Protein AF-A0A7G2EVL3-F1 (afdb_monomer_lite)

Sequence (76 aa):
MHVYTMGLFTYAQTVLKLIDPDKVYFGDRVITSKESPSKKTLELVVADKQSVVIVDDTSDVWPHDKSNLLQITKYE

pLDDT: mean 96.38, std 2.14, range [87.94, 98.44]

Structure (mmCIF, N/CA/C/O backbone):
data_AF-A0A7G2EVL3-F1
#
_entry.id   AF-A0A7G2EVL3-F1
#
loop_
_atom_site.group_PDB
_atom_site.id
_atom_site.type_symbol
_atom_site.label_atom_id
_atom_site.label_alt_id
_atom_site.label_comp_id
_atom_site.label_asym_id
_atom_site.label_entity_id
_atom_site.label_seq_id
_atom_site.pdbx_PDB_ins_code
_atom_site.Cartn_x
_atom_site.Cartn_y
_atom_site.Cartn_z
_atom_site.occupancy
_atom_site.B_iso_or_equiv
_atom_site.auth_seq_id
_atom_site.auth_comp_id
_atom_site.auth_asym_id
_atom_site.auth_atom_id
_atom_site.pdbx_PDB_model_num
ATOM 1 N N . MET A 1 1 ? -8.048 -0.497 -8.556 1.00 94.69 1 MET A N 1
ATOM 2 C CA . MET A 1 1 ? -7.272 -0.820 -7.333 1.00 94.69 1 MET A CA 1
ATOM 3 C C . MET A 1 1 ? -6.115 0.161 -7.163 1.00 94.69 1 MET A C 1
ATOM 5 O O . MET A 1 1 ? -5.751 0.808 -8.142 1.00 94.69 1 MET A O 1
ATOM 9 N N . HIS A 1 2 ? -5.572 0.274 -5.945 1.00 96.88 2 HIS A N 1
ATOM 10 C CA . HIS A 1 2 ? -4.368 1.052 -5.613 1.00 96.88 2 HIS A CA 1
ATOM 11 C C . HIS A 1 2 ? -3.302 0.114 -5.031 1.00 96.88 2 HIS A C 1
ATOM 13 O O . HIS A 1 2 ? -3.654 -0.834 -4.330 1.00 96.88 2 HIS A O 1
ATOM 19 N N . VAL A 1 3 ? -2.024 0.396 -5.288 1.00 97.88 3 VAL A N 1
ATOM 20 C CA . VAL A 1 3 ? -0.909 -0.185 -4.523 1.00 97.88 3 VAL A CA 1
ATOM 21 C C . VAL A 1 3 ? -0.440 0.844 -3.507 1.00 97.88 3 VAL A C 1
ATOM 23 O O . VAL A 1 3 ? -0.150 1.979 -3.876 1.00 97.88 3 VAL A O 1
ATOM 26 N N . TYR A 1 4 ? -0.334 0.443 -2.242 1.00 98.00 4 TYR A N 1
ATOM 27 C CA . TYR A 1 4 ? 0.203 1.278 -1.171 1.00 98.00 4 TYR A CA 1
ATOM 28 C C . TYR A 1 4 ? 1.265 0.494 -0.405 1.00 98.00 4 TYR A C 1
ATOM 30 O O . TYR A 1 4 ? 0.950 -0.402 0.380 1.00 98.00 4 TYR A O 1
ATOM 38 N N . THR A 1 5 ? 2.535 0.833 -0.615 1.00 97.44 5 THR A N 1
ATOM 39 C CA . THR A 1 5 ? 3.669 0.121 -0.015 1.00 97.44 5 THR A CA 1
ATOM 40 C C . THR A 1 5 ? 4.584 1.053 0.773 1.00 97.44 5 TH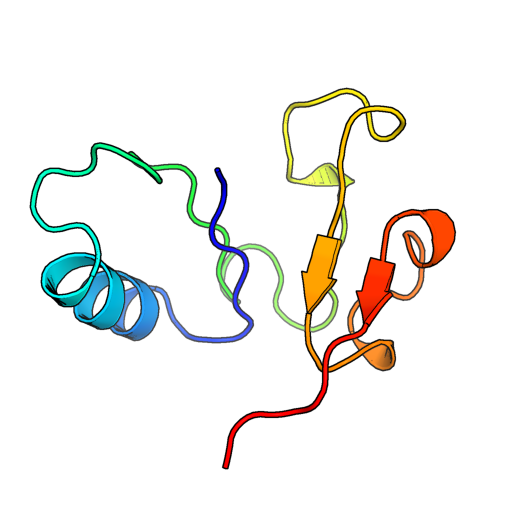R A C 1
ATOM 42 O O . THR A 1 5 ? 4.764 2.210 0.413 1.00 97.44 5 THR A O 1
ATOM 45 N N . MET A 1 6 ? 5.206 0.523 1.830 1.00 97.00 6 MET A N 1
ATOM 46 C CA . MET A 1 6 ? 6.317 1.192 2.524 1.00 97.00 6 MET A CA 1
ATOM 47 C C . MET A 1 6 ? 7.653 1.023 1.772 1.00 97.00 6 MET A C 1
ATOM 49 O O . MET A 1 6 ? 8.690 1.522 2.203 1.00 97.00 6 MET A O 1
ATOM 53 N N . GLY A 1 7 ? 7.657 0.296 0.652 1.00 96.44 7 GLY A N 1
ATOM 54 C CA . GLY A 1 7 ? 8.818 0.146 -0.217 1.00 96.44 7 GLY A CA 1
ATOM 55 C C . GLY A 1 7 ? 9.100 1.387 -1.065 1.00 96.44 7 GLY A C 1
ATOM 56 O O . GLY A 1 7 ? 8.253 2.264 -1.239 1.00 96.44 7 GLY A O 1
ATOM 57 N N . LEU A 1 8 ? 10.306 1.429 -1.633 1.00 97.38 8 LEU A N 1
ATOM 58 C CA . LEU A 1 8 ? 10.713 2.463 -2.584 1.00 97.38 8 LEU A CA 1
ATOM 59 C C . LEU A 1 8 ? 9.937 2.350 -3.903 1.00 97.38 8 LEU A C 1
ATOM 61 O O . LEU A 1 8 ? 9.538 1.261 -4.322 1.00 97.38 8 LEU A O 1
ATOM 65 N N . PHE A 1 9 ? 9.829 3.467 -4.625 1.00 95.62 9 PHE A N 1
ATOM 66 C CA . PHE A 1 9 ? 9.210 3.506 -5.952 1.00 95.62 9 PHE A CA 1
ATOM 67 C C . PHE A 1 9 ? 9.821 2.505 -6.941 1.00 95.62 9 PHE A C 1
ATOM 69 O O . PHE A 1 9 ? 9.092 1.820 -7.654 1.00 95.62 9 PHE A O 1
ATOM 76 N N . THR A 1 10 ? 11.145 2.352 -6.954 1.00 97.31 10 THR A N 1
ATOM 77 C CA . THR A 1 10 ? 11.836 1.398 -7.839 1.00 97.31 10 THR A CA 1
ATOM 78 C C . THR A 1 10 ? 11.437 -0.054 -7.568 1.00 97.31 10 THR A C 1
ATOM 80 O O . THR A 1 10 ? 11.252 -0.831 -8.509 1.00 97.31 10 THR A O 1
ATOM 83 N N . TYR A 1 11 ? 11.247 -0.413 -6.297 1.00 96.94 11 TYR A N 1
ATOM 84 C CA . TYR A 1 11 ? 10.757 -1.731 -5.901 1.00 96.94 11 TYR A CA 1
ATOM 85 C C . TYR A 1 11 ? 9.311 -1.939 -6.366 1.00 96.94 11 TYR A C 1
ATOM 87 O O . TYR A 1 11 ? 9.028 -2.916 -7.059 1.00 96.94 11 TYR A O 1
ATOM 95 N N . ALA A 1 12 ? 8.422 -0.981 -6.081 1.00 97.75 12 ALA A N 1
ATOM 96 C CA . ALA A 1 12 ? 7.019 -1.050 -6.491 1.00 97.75 12 ALA A CA 1
ATOM 97 C C . ALA A 1 12 ? 6.871 -1.211 -8.014 1.00 97.75 12 ALA A C 1
ATOM 99 O O . ALA A 1 12 ? 6.115 -2.060 -8.478 1.00 97.75 12 ALA A O 1
ATOM 100 N N . GLN A 1 13 ? 7.648 -0.456 -8.796 1.00 97.25 13 GLN A N 1
ATOM 101 C CA . GLN A 1 13 ? 7.654 -0.561 -10.258 1.00 97.25 13 GLN A CA 1
ATOM 102 C C . GLN A 1 13 ? 8.143 -1.925 -10.752 1.00 97.25 13 GLN A C 1
ATOM 104 O O . GLN A 1 13 ? 7.614 -2.448 -11.729 1.00 97.25 13 GLN A O 1
ATOM 109 N N . THR A 1 14 ? 9.144 -2.513 -10.094 1.00 98.06 14 THR A N 1
ATOM 110 C CA . THR A 1 14 ? 9.653 -3.843 -10.461 1.00 98.06 14 THR A CA 1
ATOM 111 C C . THR A 1 14 ? 8.585 -4.914 -10.249 1.00 98.06 14 THR A C 1
ATOM 113 O O . THR A 1 14 ? 8.355 -5.727 -11.140 1.00 98.06 14 THR A O 1
ATOM 116 N N . VAL A 1 15 ? 7.884 -4.874 -9.113 1.00 97.62 15 VAL A N 1
ATOM 117 C CA . VAL A 1 15 ? 6.789 -5.810 -8.815 1.00 97.62 15 VAL A CA 1
ATOM 118 C C . VAL A 1 15 ? 5.615 -5.607 -9.774 1.00 97.62 15 VAL A C 1
ATOM 120 O O . VAL A 1 15 ? 5.102 -6.578 -10.320 1.00 97.62 15 VAL A O 1
ATOM 123 N N . LEU A 1 16 ? 5.220 -4.360 -10.045 1.00 98.00 16 LEU A N 1
ATOM 124 C CA . LEU A 1 16 ? 4.111 -4.056 -10.958 1.00 98.00 16 LEU A CA 1
ATOM 125 C C . LEU A 1 16 ? 4.364 -4.543 -12.385 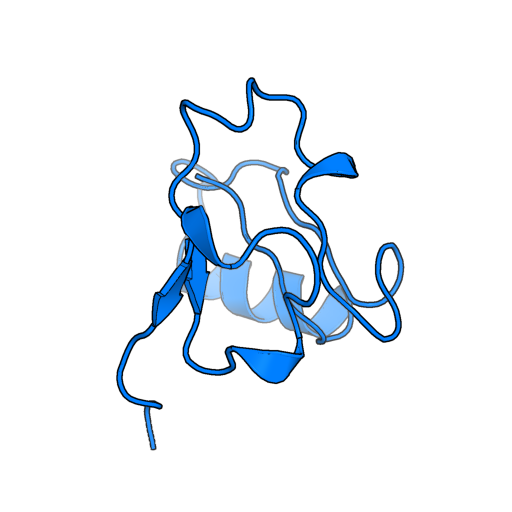1.00 98.00 16 LEU A C 1
ATOM 127 O O . LEU A 1 16 ? 3.451 -5.072 -13.006 1.00 98.00 16 LEU A O 1
ATOM 131 N N . LYS A 1 17 ? 5.603 -4.455 -12.880 1.00 97.62 17 LYS A N 1
ATOM 132 C CA . LYS A 1 17 ? 5.972 -5.033 -14.184 1.00 97.62 17 LYS A CA 1
ATOM 133 C C . LYS A 1 17 ? 5.779 -6.549 -14.251 1.00 97.62 17 LYS A C 1
ATOM 135 O O . LYS A 1 17 ? 5.619 -7.075 -15.344 1.00 97.62 17 LYS A O 1
ATOM 140 N N . LEU A 1 18 ? 5.829 -7.238 -13.111 1.00 98.12 18 LEU A N 1
ATOM 141 C CA . LEU A 1 18 ? 5.612 -8.680 -13.033 1.00 98.12 18 LEU A CA 1
ATOM 142 C C . LEU A 1 18 ? 4.121 -9.031 -12.927 1.00 98.12 18 LEU A C 1
ATOM 144 O O . LEU A 1 18 ? 3.680 -9.966 -13.586 1.00 98.12 18 LEU A O 1
ATOM 148 N N . ILE A 1 19 ? 3.358 -8.308 -12.099 1.00 97.62 19 ILE A N 1
ATOM 149 C CA . ILE A 1 19 ? 1.975 -8.689 -11.748 1.00 97.62 19 ILE A CA 1
ATOM 150 C C . ILE A 1 19 ? 0.885 -7.960 -12.548 1.00 97.62 19 ILE A C 1
ATOM 152 O O . ILE A 1 19 ? -0.238 -8.448 -12.619 1.00 97.62 19 ILE A O 1
ATOM 156 N N . ASP A 1 20 ? 1.186 -6.791 -13.117 1.00 98.31 20 ASP A N 1
ATOM 157 C CA . ASP A 1 20 ? 0.259 -5.971 -13.912 1.00 98.31 20 ASP A CA 1
ATOM 158 C C . ASP A 1 20 ? 1.015 -5.260 -15.058 1.00 98.31 20 ASP A C 1
ATOM 160 O O . ASP A 1 20 ? 1.074 -4.026 -15.096 1.00 98.31 20 ASP A O 1
ATOM 164 N N . PRO A 1 21 ? 1.646 -6.014 -15.985 1.00 97.62 21 PRO A N 1
ATOM 165 C CA . PRO A 1 21 ? 2.486 -5.446 -17.046 1.00 97.62 21 PRO A CA 1
ATOM 166 C C . PRO A 1 21 ? 1.725 -4.484 -17.968 1.00 97.62 21 PRO A C 1
ATOM 168 O O . PRO A 1 21 ? 2.285 -3.476 -18.399 1.00 97.62 21 PRO A O 1
ATOM 171 N N . ASP A 1 22 ? 0.442 -4.759 -18.210 1.00 97.69 22 ASP A N 1
ATOM 172 C CA . ASP A 1 22 ? -0.436 -3.959 -19.070 1.00 97.69 22 ASP A CA 1
ATOM 173 C C . ASP A 1 22 ? -1.176 -2.844 -18.308 1.00 97.69 22 ASP A C 1
ATOM 175 O O . ASP A 1 22 ? -1.975 -2.111 -18.892 1.00 97.69 22 ASP A O 1
ATOM 179 N N . LYS A 1 23 ? -0.909 -2.693 -17.000 1.00 97.31 23 LYS A N 1
ATOM 180 C CA . LYS A 1 23 ? -1.500 -1.671 -16.120 1.00 97.31 23 LYS A CA 1
ATOM 181 C C . LYS A 1 23 ? -3.038 -1.675 -16.072 1.00 97.31 23 LYS A C 1
ATOM 183 O O . LYS A 1 23 ? -3.658 -0.626 -15.868 1.00 97.31 23 LYS A O 1
ATOM 188 N N . VAL A 1 24 ? -3.667 -2.837 -16.230 1.00 98.06 24 VAL A N 1
ATOM 189 C CA . VAL A 1 24 ? -5.132 -2.980 -16.279 1.00 98.06 24 VAL A CA 1
ATOM 190 C C . VAL A 1 24 ? -5.758 -2.729 -14.903 1.00 98.06 24 VAL A C 1
ATOM 192 O O . VAL A 1 24 ? -6.833 -2.131 -14.805 1.00 98.06 24 VAL A O 1
ATOM 195 N N . TYR A 1 25 ? -5.090 -3.136 -13.820 1.00 97.38 25 TYR A N 1
ATOM 196 C CA . TYR A 1 25 ? -5.671 -3.112 -12.473 1.00 97.38 25 TYR A CA 1
ATOM 197 C C . TYR A 1 25 ? -5.295 -1.856 -11.682 1.00 97.38 25 TYR A C 1
ATOM 199 O O . TYR A 1 25 ? -6.149 -1.195 -11.058 1.00 97.38 25 TYR A O 1
ATOM 207 N N . PHE A 1 26 ? -4.008 -1.516 -11.682 1.00 96.94 26 PHE A N 1
ATOM 208 C CA . PHE A 1 26 ? -3.470 -0.451 -10.839 1.00 96.94 26 PHE A CA 1
ATOM 209 C C . PHE A 1 26 ? -3.262 0.852 -11.609 1.00 96.94 26 PHE A C 1
ATOM 211 O O . PHE A 1 26 ? -3.434 1.921 -11.023 1.00 96.94 26 PHE A O 1
ATOM 218 N N . GLY A 1 27 ? -3.003 0.808 -12.919 1.00 95.50 27 GLY A N 1
ATOM 219 C CA . GLY A 1 27 ? -2.658 2.021 -13.661 1.00 95.50 27 GLY A CA 1
ATOM 220 C C . GLY A 1 27 ? -1.422 2.688 -13.047 1.00 95.50 27 GLY A C 1
ATOM 221 O O . GLY A 1 27 ? -0.439 2.021 -12.730 1.00 95.50 27 GLY A O 1
ATOM 222 N N . ASP A 1 28 ? -1.516 3.994 -12.797 1.00 94.25 28 ASP A N 1
ATOM 223 C CA . ASP A 1 28 ? -0.487 4.771 -12.088 1.00 94.25 28 ASP A CA 1
ATOM 224 C C . ASP A 1 28 ? -0.841 5.040 -10.610 1.00 94.25 28 ASP A C 1
ATOM 226 O O . ASP A 1 28 ? -0.222 5.872 -9.948 1.00 94.25 28 ASP A O 1
ATOM 230 N N . ARG A 1 29 ? -1.841 4.336 -10.061 1.00 96.56 29 ARG A N 1
ATOM 231 C CA . ARG A 1 29 ? -2.322 4.509 -8.680 1.00 96.56 29 ARG A CA 1
ATOM 232 C C . ARG A 1 29 ? -1.426 3.781 -7.677 1.00 96.56 29 ARG A C 1
ATOM 234 O O . ARG A 1 29 ? -1.803 2.751 -7.110 1.00 96.56 29 ARG A O 1
ATOM 241 N N . VAL A 1 30 ? -0.228 4.322 -7.482 1.00 97.31 30 VAL A N 1
ATOM 242 C CA . VAL A 1 30 ? 0.827 3.745 -6.643 1.00 97.31 30 VAL A CA 1
ATOM 243 C C . VAL A 1 30 ? 1.293 4.776 -5.623 1.00 97.31 30 VAL A C 1
ATOM 245 O O . VAL A 1 30 ? 1.745 5.854 -5.995 1.00 97.31 30 VAL A O 1
ATOM 248 N N . ILE A 1 31 ? 1.205 4.426 -4.343 1.00 97.88 31 ILE A N 1
ATOM 249 C CA . ILE A 1 31 ? 1.684 5.229 -3.215 1.00 97.88 31 ILE A CA 1
ATOM 250 C C . ILE A 1 31 ? 2.832 4.464 -2.556 1.00 97.88 31 ILE A C 1
ATOM 252 O O . ILE A 1 31 ? 2.723 3.262 -2.288 1.00 97.88 31 ILE A O 1
ATOM 256 N N . THR A 1 32 ? 3.949 5.147 -2.330 1.00 97.88 32 THR A N 1
ATOM 257 C CA . THR A 1 32 ? 5.195 4.541 -1.853 1.00 97.88 32 THR A CA 1
ATOM 258 C C . THR A 1 32 ? 5.689 5.237 -0.590 1.00 97.88 32 THR A C 1
ATOM 260 O O . THR A 1 32 ? 5.103 6.227 -0.141 1.00 97.88 32 THR A O 1
ATOM 263 N N . SER A 1 33 ? 6.816 4.784 -0.034 1.00 96.75 33 SER A N 1
ATOM 264 C CA . SER A 1 33 ? 7.435 5.476 1.103 1.00 96.75 33 SER A CA 1
ATOM 265 C C . SER A 1 33 ? 7.900 6.898 0.799 1.00 96.75 33 SER A C 1
ATOM 267 O O . SER A 1 33 ? 8.162 7.663 1.723 1.00 96.75 33 SER A O 1
ATOM 269 N N . LYS A 1 34 ? 7.980 7.289 -0.477 1.00 96.88 34 LYS A N 1
ATOM 270 C CA . LYS A 1 34 ? 8.268 8.674 -0.854 1.00 96.88 34 LYS A CA 1
ATOM 271 C C . LYS A 1 34 ? 7.130 9.617 -0.448 1.00 96.88 34 LYS A C 1
ATOM 273 O O . LYS A 1 34 ? 7.398 10.709 0.040 1.00 96.88 34 LYS A O 1
ATOM 278 N N . GLU A 1 35 ? 5.882 9.197 -0.645 1.00 96.44 35 GLU A N 1
ATOM 279 C CA . GLU A 1 35 ? 4.685 9.970 -0.300 1.00 96.44 35 GLU A CA 1
ATOM 280 C C . GLU A 1 35 ? 4.252 9.732 1.156 1.00 96.44 35 GLU A C 1
ATOM 282 O O . GLU A 1 35 ? 3.669 10.612 1.784 1.00 96.44 35 GLU A O 1
ATOM 287 N N . SER A 1 36 ? 4.559 8.550 1.702 1.00 94.06 36 SER A N 1
ATOM 288 C CA . SER A 1 36 ? 4.165 8.110 3.045 1.00 94.06 36 SER A CA 1
ATOM 289 C C . SER A 1 36 ? 5.325 7.377 3.751 1.00 94.06 36 SER A C 1
ATOM 291 O O . SER A 1 36 ? 5.409 6.148 3.731 1.00 94.06 36 SER A O 1
ATOM 293 N N . PRO A 1 37 ? 6.267 8.110 4.380 1.00 91.62 37 PRO A N 1
ATOM 294 C CA . PRO A 1 37 ? 7.528 7.521 4.848 1.00 91.62 37 PRO A CA 1
ATOM 295 C C . PRO A 1 37 ? 7.418 6.567 6.039 1.00 91.62 37 PRO A C 1
ATOM 297 O O . PRO A 1 37 ? 8.221 5.645 6.158 1.00 91.62 37 PRO A O 1
ATOM 300 N N . SER A 1 38 ? 6.465 6.791 6.947 1.00 91.75 38 SER A N 1
ATOM 301 C CA . SER A 1 38 ? 6.413 6.083 8.239 1.00 91.75 38 SER A CA 1
ATOM 302 C C . SER A 1 38 ? 5.070 5.431 8.556 1.00 91.75 38 SER A C 1
ATOM 304 O O . SER A 1 38 ? 5.040 4.402 9.233 1.00 91.75 38 SER A O 1
ATOM 306 N N . LYS A 1 39 ? 3.961 6.016 8.096 1.00 96.44 39 LYS A N 1
ATOM 307 C CA . LYS A 1 39 ? 2.592 5.564 8.366 1.00 96.44 39 LYS A CA 1
ATOM 308 C C . LYS A 1 39 ? 1.718 5.796 7.147 1.00 96.44 39 LYS A C 1
ATOM 310 O O . LYS A 1 39 ? 1.806 6.856 6.529 1.00 96.44 39 LYS A O 1
ATOM 315 N N . LYS A 1 40 ? 0.848 4.832 6.866 1.00 97.69 40 LYS A N 1
ATOM 316 C CA . LYS A 1 40 ? -0.136 4.881 5.794 1.00 97.69 40 LYS A CA 1
ATOM 317 C C . LYS A 1 40 ? -1.398 5.624 6.245 1.00 97.69 40 LYS A C 1
ATOM 319 O O . LYS A 1 40 ? -1.748 5.628 7.426 1.00 97.69 40 LYS A O 1
ATOM 324 N N . THR A 1 41 ? -2.061 6.267 5.290 1.00 96.81 41 THR A N 1
ATOM 325 C CA . THR A 1 41 ? -3.296 7.041 5.492 1.00 96.81 41 THR A CA 1
ATOM 326 C C . THR A 1 41 ? -4.142 7.051 4.223 1.00 96.81 41 THR A C 1
ATOM 328 O O . THR A 1 41 ? -3.601 7.131 3.116 1.00 96.81 41 THR A O 1
ATOM 331 N N . LEU A 1 42 ? -5.467 6.995 4.370 1.00 96.81 42 LEU A N 1
ATOM 332 C CA . LEU A 1 42 ? -6.406 7.120 3.252 1.00 96.81 42 LEU A CA 1
ATOM 333 C C . LEU A 1 42 ? -6.505 8.550 2.700 1.00 96.81 42 LEU A C 1
ATOM 335 O O . LEU A 1 42 ? -7.110 8.745 1.656 1.00 96.81 42 LEU A O 1
ATOM 339 N N . GLU A 1 43 ? -5.894 9.547 3.342 1.00 95.12 43 GLU A N 1
ATOM 340 C CA . GLU A 1 43 ? -5.880 10.937 2.844 1.00 95.12 43 GLU A CA 1
ATOM 341 C C . GLU A 1 43 ? -5.169 11.100 1.492 1.00 95.12 43 GLU A C 1
ATOM 343 O O . GLU A 1 43 ? -5.464 12.028 0.746 1.00 95.12 43 GLU A O 1
ATOM 348 N N . LEU A 1 44 ? -4.255 10.186 1.155 1.00 95.44 44 LEU A N 1
ATOM 349 C CA . LEU A 1 44 ? -3.559 10.171 -0.136 1.00 95.44 44 LEU A CA 1
ATOM 350 C C . LEU A 1 44 ? -4.349 9.442 -1.236 1.00 95.44 44 LEU A C 1
ATOM 352 O O . LEU A 1 44 ? -3.907 9.387 -2.384 1.00 95.44 44 LEU A O 1
ATOM 356 N N . VAL A 1 45 ? -5.502 8.862 -0.900 1.00 94.50 45 VAL A N 1
ATOM 357 C CA . VAL A 1 45 ? -6.376 8.158 -1.838 1.00 94.50 45 VAL A CA 1
ATOM 358 C C . VAL A 1 45 ? -7.535 9.078 -2.199 1.00 94.50 45 VAL A C 1
ATOM 360 O O . VAL A 1 45 ? -8.328 9.462 -1.345 1.00 94.50 45 VAL A O 1
ATOM 363 N N . V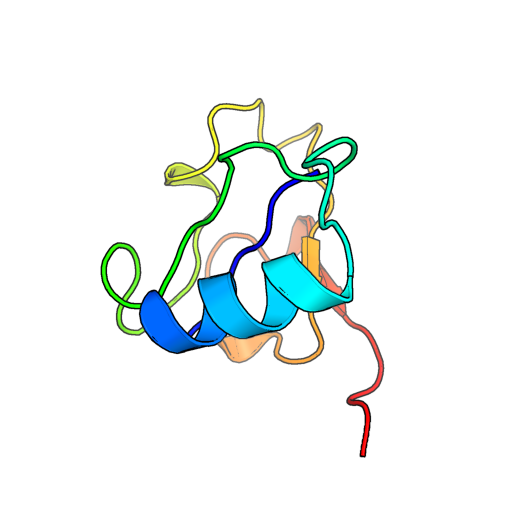AL A 1 46 ? -7.663 9.415 -3.484 1.00 90.50 46 VAL A N 1
ATOM 364 C CA . VAL A 1 46 ? -8.761 10.257 -3.987 1.00 90.50 46 VAL A CA 1
ATOM 365 C C . VAL A 1 46 ? -10.039 9.417 -4.101 1.00 90.50 46 VAL A C 1
ATOM 367 O O . VAL A 1 46 ? -10.409 8.960 -5.182 1.00 90.50 46 VAL A O 1
ATOM 370 N N . ALA A 1 47 ? -10.678 9.158 -2.962 1.00 90.69 47 ALA A N 1
ATOM 371 C CA . ALA A 1 47 ? -11.950 8.452 -2.842 1.00 90.69 47 ALA A CA 1
ATOM 372 C C . ALA A 1 47 ? -12.644 8.805 -1.515 1.00 90.69 47 ALA A C 1
ATOM 374 O O . ALA A 1 47 ? -12.000 9.243 -0.562 1.00 90.69 47 ALA A O 1
ATOM 375 N N . ASP A 1 48 ? -13.954 8.569 -1.431 1.00 92.50 48 ASP A N 1
ATOM 376 C CA . ASP A 1 48 ? -14.648 8.582 -0.142 1.00 92.50 48 ASP A CA 1
ATOM 377 C C . ASP A 1 48 ? -14.142 7.415 0.717 1.00 92.50 48 ASP A C 1
ATOM 379 O O . ASP A 1 48 ? -14.266 6.253 0.319 1.00 92.50 48 ASP A O 1
ATOM 383 N N . LYS A 1 49 ? -13.599 7.716 1.905 1.00 92.00 49 LYS A N 1
ATOM 384 C CA . LYS A 1 49 ? -13.078 6.712 2.843 1.00 92.00 49 LYS A CA 1
ATOM 385 C C . LYS A 1 49 ? -14.113 5.639 3.186 1.00 92.00 49 LYS A C 1
ATOM 387 O O . LYS A 1 49 ? -13.731 4.491 3.377 1.00 92.00 49 LYS A O 1
ATOM 392 N N . GLN A 1 50 ? -15.407 5.964 3.225 1.00 92.56 50 GLN A N 1
ATOM 393 C CA . GLN A 1 50 ? -16.460 4.975 3.510 1.00 92.56 50 GLN A CA 1
ATOM 394 C C . GLN A 1 50 ? -16.606 3.917 2.407 1.00 92.56 50 GLN A C 1
ATOM 396 O O . GLN A 1 50 ? -17.137 2.839 2.651 1.00 92.56 50 GLN A O 1
ATOM 401 N N . SER A 1 51 ? -16.101 4.206 1.207 1.00 94.25 51 SER A N 1
ATOM 402 C CA . SER A 1 51 ? -16.141 3.315 0.044 1.00 94.25 51 SER A CA 1
ATOM 403 C C . SER A 1 51 ? -14.809 2.593 -0.206 1.00 94.25 51 SER A C 1
ATOM 405 O O . SER A 1 51 ? -14.619 2.006 -1.272 1.00 94.25 51 SER A O 1
ATOM 407 N N . VAL A 1 52 ? -13.866 2.644 0.743 1.00 97.12 52 VAL A N 1
ATOM 408 C CA . VAL A 1 52 ? -12.528 2.051 0.603 1.00 97.12 52 VAL A CA 1
ATOM 409 C C . VAL A 1 52 ? -12.338 0.901 1.587 1.00 97.12 52 VAL A C 1
ATOM 411 O O . VAL A 1 52 ? -12.591 1.037 2.781 1.00 97.12 52 VAL A O 1
ATOM 414 N N . VAL A 1 53 ? -11.819 -0.220 1.085 1.00 98.12 53 VAL A N 1
ATOM 415 C CA . VAL A 1 53 ? -11.334 -1.344 1.894 1.00 98.12 53 VAL A CA 1
ATOM 416 C C . VAL A 1 53 ? -9.814 -1.411 1.770 1.00 98.12 53 VAL A C 1
ATOM 418 O O . VAL A 1 53 ? -9.276 -1.350 0.662 1.00 98.12 53 VAL A O 1
ATOM 421 N N . ILE A 1 54 ? -9.129 -1.534 2.904 1.00 98.44 54 ILE A N 1
ATOM 422 C CA . ILE A 1 54 ? -7.681 -1.719 2.997 1.00 98.44 54 ILE A CA 1
ATOM 423 C C . ILE A 1 54 ? -7.413 -3.203 3.242 1.00 98.44 54 ILE A C 1
ATOM 425 O O . ILE A 1 54 ? -8.006 -3.799 4.136 1.00 98.44 54 ILE A O 1
ATOM 429 N N . VAL A 1 55 ? -6.497 -3.783 2.469 1.00 98.38 55 VAL A N 1
ATOM 430 C CA . VAL A 1 55 ? -6.006 -5.152 2.657 1.00 98.38 55 VAL A CA 1
ATOM 431 C C . VAL A 1 55 ? -4.505 -5.063 2.910 1.00 98.38 55 VAL A C 1
ATOM 433 O O . VAL A 1 55 ? -3.754 -4.672 2.018 1.00 98.38 55 VAL A O 1
ATOM 436 N N . ASP A 1 56 ? -4.084 -5.352 4.137 1.00 98.19 56 ASP A N 1
ATOM 437 C CA . ASP A 1 56 ? -2.700 -5.190 4.601 1.00 98.19 56 ASP A CA 1
ATOM 438 C C . ASP A 1 56 ? -2.439 -6.179 5.746 1.00 98.19 56 ASP A C 1
ATOM 440 O O . ASP A 1 56 ? -3.348 -6.483 6.520 1.00 98.19 56 ASP A O 1
ATOM 444 N N . ASP A 1 57 ? -1.228 -6.711 5.863 1.00 97.75 57 ASP A N 1
ATOM 445 C CA . ASP A 1 57 ? -0.865 -7.646 6.933 1.00 97.75 57 ASP A CA 1
ATOM 446 C C . ASP A 1 57 ? -0.464 -6.923 8.231 1.00 97.75 57 ASP A C 1
ATOM 448 O O . ASP A 1 57 ? -0.547 -7.495 9.324 1.00 97.75 57 ASP A O 1
ATOM 452 N N . THR A 1 58 ? -0.093 -5.642 8.133 1.00 97.06 58 THR A N 1
ATOM 453 C CA . THR A 1 58 ? 0.443 -4.857 9.250 1.00 97.06 58 THR A CA 1
ATOM 454 C C . THR A 1 58 ? -0.529 -3.754 9.683 1.00 97.06 58 THR A C 1
ATOM 456 O O . THR A 1 58 ? -0.598 -2.680 9.090 1.00 97.06 58 THR A O 1
ATOM 459 N N . SER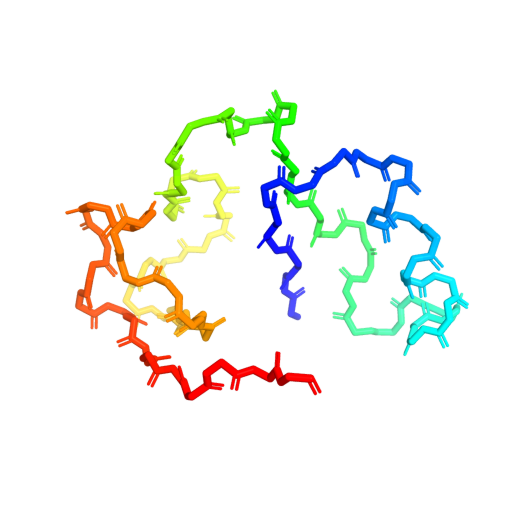 A 1 59 ? -1.267 -3.954 10.777 1.00 96.94 59 SER A N 1
ATOM 460 C CA . SER A 1 59 ? -2.243 -2.952 11.244 1.00 96.94 59 SER A CA 1
ATOM 461 C C . SER A 1 59 ? -1.619 -1.685 11.840 1.00 96.94 59 SER A C 1
ATOM 463 O O . SER A 1 59 ? -2.194 -0.599 11.737 1.00 96.94 59 SER A O 1
ATOM 465 N N . ASP A 1 60 ? -0.418 -1.779 12.410 1.00 96.44 60 ASP A N 1
ATOM 466 C CA . ASP A 1 60 ? 0.250 -0.652 13.072 1.00 96.44 60 ASP A CA 1
ATOM 467 C C . ASP A 1 60 ? 0.705 0.455 12.115 1.00 96.44 60 ASP A C 1
ATOM 469 O O . ASP A 1 60 ? 0.980 1.579 12.557 1.00 96.44 60 ASP A O 1
ATOM 473 N N . VAL A 1 61 ? 0.785 0.179 10.809 1.00 97.06 61 VAL A N 1
ATOM 474 C CA . VAL A 1 61 ? 1.073 1.220 9.814 1.00 97.06 61 VAL A CA 1
ATOM 475 C C . VAL A 1 61 ? -0.158 2.057 9.457 1.00 97.06 61 VAL A C 1
ATOM 477 O O . VAL A 1 61 ? 0.028 3.114 8.870 1.00 97.06 61 VAL A O 1
ATOM 480 N N . TRP A 1 62 ? -1.370 1.669 9.879 1.00 97.62 62 TRP A N 1
ATOM 481 C CA . TRP A 1 62 ? -2.634 2.387 9.644 1.00 97.62 62 TRP A CA 1
ATOM 482 C C . TRP A 1 62 ? -3.242 2.928 10.955 1.00 97.62 62 TRP A C 1
ATOM 484 O O . TRP A 1 62 ? -4.251 2.412 11.435 1.00 97.62 62 TRP A O 1
ATOM 494 N N . PRO A 1 63 ? -2.662 3.962 11.591 1.00 96.56 63 PRO A N 1
ATOM 495 C CA . PRO A 1 63 ? -3.092 4.407 12.919 1.00 96.56 63 PRO A CA 1
ATOM 496 C C . PRO A 1 63 ? -4.492 5.041 12.941 1.00 96.56 63 PRO A C 1
ATOM 498 O O . PRO A 1 63 ? -5.165 4.967 13.968 1.00 96.56 63 PRO A O 1
ATOM 501 N N . HIS A 1 64 ? -4.928 5.644 11.830 1.00 95.88 64 HIS A N 1
ATOM 502 C CA . HIS A 1 64 ? -6.153 6.451 11.764 1.00 95.88 64 HIS A CA 1
ATOM 503 C C . HIS A 1 64 ? -7.280 5.831 10.927 1.00 95.88 64 HIS A C 1
ATOM 505 O O . HIS A 1 64 ? -8.417 6.270 11.047 1.00 95.88 64 HIS A O 1
ATOM 511 N N . ASP A 1 65 ? -6.998 4.796 10.131 1.00 96.50 65 ASP A N 1
ATOM 512 C CA . ASP A 1 65 ? -7.963 4.201 9.191 1.00 96.50 65 ASP A CA 1
ATOM 513 C C . ASP A 1 65 ? -8.224 2.706 9.492 1.00 96.50 65 ASP A C 1
ATOM 515 O O . ASP A 1 65 ? -8.545 1.915 8.605 1.00 96.50 65 ASP A O 1
ATOM 519 N N . LYS A 1 66 ? -8.096 2.291 10.764 1.00 96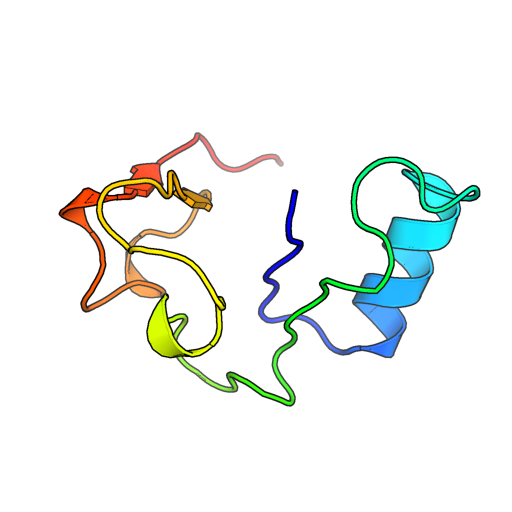.25 66 LYS A N 1
ATOM 520 C CA . LYS A 1 66 ? -8.275 0.885 11.189 1.00 96.25 66 LYS A CA 1
ATOM 521 C C . LYS A 1 66 ? -9.671 0.328 10.908 1.00 96.25 66 LYS A C 1
ATOM 523 O O . LYS A 1 66 ? -9.806 -0.868 10.693 1.00 96.25 66 LYS A O 1
ATOM 528 N N . SER A 1 67 ? -10.702 1.174 10.890 1.00 96.88 67 SER A N 1
ATOM 529 C CA . SER A 1 67 ? -12.077 0.769 10.559 1.00 96.88 67 SER A CA 1
ATOM 530 C C . SER A 1 67 ? -12.221 0.217 9.141 1.00 96.88 67 SER A C 1
ATOM 532 O O . SER A 1 67 ? -13.135 -0.556 8.879 1.00 96.88 67 SER A O 1
ATOM 534 N N . ASN A 1 68 ? -11.329 0.612 8.233 1.00 98.00 68 ASN A N 1
ATOM 535 C CA . ASN A 1 68 ? -11.324 0.189 6.836 1.00 98.00 68 ASN A CA 1
ATOM 536 C C . ASN A 1 68 ? -10.383 -0.996 6.587 1.00 98.00 68 ASN A C 1
ATOM 538 O O . ASN A 1 68 ? -10.317 -1.491 5.462 1.00 98.00 68 ASN A O 1
ATOM 542 N N . LEU A 1 69 ? -9.635 -1.427 7.608 1.00 98.25 69 LEU A N 1
ATOM 543 C CA . LEU A 1 69 ? -8.606 -2.447 7.490 1.00 98.25 69 LEU A CA 1
ATOM 544 C C . LEU A 1 69 ? -9.178 -3.852 7.665 1.00 98.25 69 LEU A C 1
ATOM 546 O O . LEU A 1 69 ? -9.542 -4.270 8.762 1.00 98.25 69 LEU A O 1
ATOM 550 N N . LEU A 1 70 ? -9.137 -4.615 6.579 1.00 98.31 70 LEU A N 1
ATOM 551 C CA . LEU A 1 70 ? -9.175 -6.064 6.609 1.00 98.31 70 LEU A CA 1
ATOM 552 C C . LEU A 1 70 ? -7.739 -6.578 6.764 1.00 98.31 70 LEU A C 1
ATOM 554 O O . LEU A 1 70 ? -7.001 -6.698 5.783 1.00 98.31 70 LEU A O 1
ATOM 558 N N . GLN A 1 71 ? -7.334 -6.850 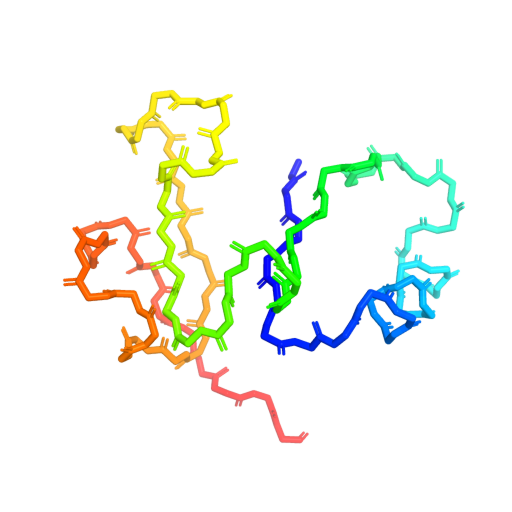8.006 1.00 98.25 71 GLN A N 1
ATOM 559 C CA . GLN A 1 71 ? -6.000 -7.381 8.272 1.00 98.25 71 GLN A CA 1
ATOM 560 C C . GLN A 1 71 ? -5.897 -8.828 7.771 1.00 98.25 71 GLN A C 1
ATOM 562 O O . GLN A 1 71 ? -6.710 -9.674 8.147 1.00 98.25 71 GLN A O 1
ATOM 567 N N . ILE A 1 72 ? -4.894 -9.112 6.940 1.00 98.12 72 ILE A N 1
ATOM 568 C CA . ILE A 1 72 ? -4.634 -10.455 6.401 1.00 98.12 72 ILE A CA 1
ATOM 569 C C . ILE A 1 72 ? -3.443 -11.123 7.088 1.00 98.12 72 ILE A C 1
ATOM 571 O O . ILE A 1 72 ? -2.616 -10.467 7.719 1.00 98.12 72 ILE A O 1
ATOM 575 N N . THR A 1 73 ? -3.347 -12.446 6.968 1.00 97.81 73 THR A N 1
ATOM 576 C CA . THR A 1 73 ? -2.161 -13.181 7.415 1.00 97.81 73 THR A CA 1
ATOM 577 C C . THR A 1 73 ? -0.967 -12.794 6.551 1.00 97.81 73 THR A C 1
ATOM 579 O O . THR A 1 73 ? -1.061 -12.786 5.322 1.00 97.81 73 THR A O 1
ATOM 582 N N . LYS A 1 74 ? 0.157 -12.489 7.200 1.00 96.88 74 LYS A N 1
ATOM 583 C CA . LYS A 1 74 ? 1.421 -12.221 6.523 1.00 96.88 74 LYS A CA 1
ATOM 584 C C . LYS A 1 74 ? 1.832 -13.415 5.656 1.00 96.88 74 LYS A C 1
ATOM 586 O O . LYS A 1 74 ? 1.714 -14.564 6.078 1.00 96.88 74 LYS A O 1
ATOM 591 N N . TYR A 1 75 ? 2.304 -13.118 4.451 1.00 93.19 75 TYR A N 1
ATOM 592 C CA . TYR A 1 75 ? 2.866 -14.104 3.535 1.00 93.19 75 TYR A CA 1
ATOM 593 C C . TYR A 1 75 ? 4.362 -14.289 3.834 1.00 93.19 75 TYR A C 1
ATOM 595 O O . TYR A 1 75 ? 5.084 -13.294 3.932 1.00 93.19 75 TYR A O 1
ATOM 603 N N . GLU A 1 76 ? 4.792 -15.542 4.005 1.00 87.94 76 GLU A N 1
ATOM 604 C CA . GLU A 1 76 ? 6.189 -15.944 4.259 1.00 87.94 76 GLU A CA 1
ATOM 605 C C . GLU A 1 76 ? 6.899 -16.368 2.965 1.00 87.94 76 GLU A C 1
ATOM 607 O O . GLU A 1 76 ? 6.275 -17.093 2.153 1.00 87.94 76 GLU A O 1
#

Organism: Arabidopsis thaliana (NCBI:txid3702)

Radius of gyration: 12.45 Å; chains: 1; bounding box: 28×27×32 Å

Secondary structure (DSSP, 8-state):
--EE-SS-HHHHHHHHHHH-TT-SSSTT-EE-TTT-SS---GGGSSS-GGG--EEES-GGG-SS-GGGEEE-PPP-

InterPro domains:
  IPR004274 FCP1 homology domain [PF03031] (2-75)
  IPR004274 FCP1 homology domain [PS50969] (1-76)
  IPR004274 FCP1 homology domain [SM00577] (1-76)
  IPR023214 HAD superfamily [G3DSA:3.40.50.1000] (1-76)
  IPR036412 HAD-like superfamily [SSF56784] (1-75)
  IPR039189 CTD phosphatase Fcp1 [PTHR23081] (1-76)

Foldseek 3Di:
DAAAEQADPVVVVVVCCVVPVVCPDHNPRYHYCVNPVQADDCVSPPDDLVPAADEEQDQVSHPPSNVRYPHDHDDD